Protein AF-S4PRR4-F1 (afdb_monomer_lite)

Secondary structure (DSSP, 8-state):
-HHHHHHHHHHHHHHHHTT-GGGS-S--------TT---HHHHHHTT-SSGGG---GGGTTTTS-----PPEEEEE-TTSS-EEEEE--TT--

Foldseek 3Di:
DVVVVVVVVVVLVVCLVVQDCVVVDNDDDDDDDDPPRDDCVNCVVVVCNPVVPCPDCVVCVPVVPDVPPDWDWDWDCVVVRTDTHTDDDPVPD

Sequence (93 aa):
MKHTKQIAVELANKLVTRKSSLFGSDEIKICEMKEGEESKEFLDGLGVINKQYYSSVLNGGKDCGGDITARLFHFTDLGGQFEANEVLSPLRH

Organism: NCBI:txid116150

pLDDT: mean 74.01, std 13.85, range [46.5, 90.75]

Radius of gyration: 19.21 Å; chains: 1; bounding box: 34×31×55 Å

Structure (mmCIF, N/CA/C/O backbone):
data_AF-S4PRR4-F1
#
_entry.id   AF-S4PRR4-F1
#
loop_
_atom_site.group_PDB
_atom_site.id
_atom_site.type_symbol
_atom_site.label_atom_id
_atom_site.label_alt_id
_atom_site.label_comp_id
_atom_site.label_asym_id
_atom_site.label_entity_id
_atom_site.label_seq_id
_atom_site.pdbx_PDB_ins_code
_atom_site.Cartn_x
_atom_site.Cartn_y
_atom_site.Cartn_z
_atom_site.occupancy
_atom_site.B_iso_or_equiv
_atom_site.auth_seq_id
_atom_site.auth_comp_id
_atom_site.auth_asym_id
_atom_site.auth_atom_id
_atom_site.pdbx_PDB_model_num
ATOM 1 N N . MET A 1 1 ? -2.691 15.941 6.432 1.00 53.84 1 MET A N 1
ATOM 2 C CA . MET A 1 1 ? -3.144 14.561 6.737 1.00 53.84 1 MET A CA 1
ATOM 3 C C . MET A 1 1 ? -4.533 14.178 6.206 1.00 53.84 1 MET A C 1
ATOM 5 O O . MET A 1 1 ? -4.730 12.989 5.996 1.00 53.84 1 MET A O 1
ATOM 9 N N . LYS A 1 2 ? -5.487 15.098 5.933 1.00 58.12 2 LYS A N 1
ATOM 10 C CA . LYS A 1 2 ? -6.785 14.731 5.297 1.00 58.12 2 LYS A CA 1
ATOM 11 C C . LYS A 1 2 ? -6.610 13.879 4.027 1.00 58.12 2 LYS A C 1
ATOM 13 O O . LYS A 1 2 ? -7.298 12.881 3.864 1.00 58.12 2 LYS A O 1
ATOM 18 N N . HIS A 1 3 ? -5.624 14.239 3.206 1.00 73.50 3 HIS A N 1
ATOM 19 C CA . HIS A 1 3 ? -5.259 13.521 1.987 1.00 73.50 3 HIS A CA 1
ATOM 20 C C . HIS A 1 3 ? -4.778 12.082 2.251 1.00 73.50 3 HIS A C 1
ATOM 22 O O . HIS A 1 3 ? -5.183 11.160 1.561 1.00 73.50 3 HIS A O 1
ATOM 28 N N . THR A 1 4 ? -3.973 11.861 3.295 1.00 77.50 4 THR A N 1
ATOM 29 C CA . THR A 1 4 ? -3.442 10.534 3.651 1.00 77.50 4 THR A CA 1
ATOM 30 C C . THR A 1 4 ? -4.554 9.564 4.032 1.00 77.50 4 THR A C 1
ATOM 32 O O . THR A 1 4 ? -4.588 8.441 3.538 1.00 77.50 4 THR A O 1
ATOM 35 N N . LYS A 1 5 ? -5.504 10.015 4.862 1.00 82.31 5 LYS A N 1
ATOM 36 C CA . LYS A 1 5 ? -6.678 9.212 5.223 1.00 82.31 5 LYS A CA 1
ATOM 37 C C . LYS A 1 5 ? -7.517 8.871 3.989 1.00 82.31 5 LYS A C 1
ATOM 39 O O . LYS A 1 5 ? -7.915 7.725 3.824 1.00 82.31 5 LYS A O 1
ATOM 44 N N . GLN A 1 6 ? -7.765 9.853 3.120 1.00 88.00 6 GLN A N 1
ATOM 45 C CA . GLN A 1 6 ? -8.520 9.641 1.882 1.00 88.00 6 GLN A CA 1
ATOM 46 C C . GLN A 1 6 ? -7.844 8.612 0.971 1.00 88.00 6 GLN A C 1
ATOM 48 O O . GLN A 1 6 ? -8.514 7.683 0.529 1.00 88.00 6 GLN A O 1
ATOM 53 N N . ILE A 1 7 ? -6.524 8.714 0.772 1.00 88.00 7 ILE A N 1
ATOM 54 C CA . ILE A 1 7 ? -5.754 7.726 0.003 1.00 88.00 7 ILE A CA 1
ATOM 55 C C . ILE A 1 7 ? -5.863 6.335 0.630 1.00 88.00 7 ILE A C 1
ATOM 57 O O . ILE A 1 7 ? -6.089 5.368 -0.090 1.00 88.00 7 ILE A O 1
ATOM 61 N N . ALA A 1 8 ? -5.709 6.214 1.951 1.00 86.12 8 ALA A N 1
ATOM 62 C CA . ALA A 1 8 ? -5.771 4.920 2.631 1.00 86.12 8 ALA A CA 1
ATOM 63 C C . ALA A 1 8 ? -7.136 4.240 2.432 1.00 86.12 8 ALA A C 1
ATOM 65 O O . ALA A 1 8 ? -7.203 3.057 2.097 1.00 86.12 8 ALA A O 1
ATOM 66 N N . VAL A 1 9 ? -8.222 5.007 2.561 1.00 88.62 9 VAL A N 1
ATOM 67 C CA . VAL A 1 9 ? -9.586 4.519 2.316 1.00 88.62 9 VAL A CA 1
ATOM 68 C C . VAL A 1 9 ? -9.779 4.138 0.848 1.00 88.62 9 VAL A C 1
ATOM 70 O O . VAL A 1 9 ? -10.337 3.083 0.548 1.00 88.62 9 VAL A O 1
ATOM 73 N N . GLU A 1 10 ? -9.308 4.957 -0.091 1.00 90.75 10 GLU A N 1
ATOM 74 C CA . GLU A 1 10 ? -9.407 4.656 -1.521 1.00 90.75 10 GLU A CA 1
ATOM 75 C C . GLU A 1 10 ? -8.635 3.379 -1.891 1.00 90.75 10 GLU A C 1
ATOM 77 O O . GLU A 1 10 ? -9.144 2.530 -2.629 1.00 90.75 10 GLU A O 1
ATOM 82 N N . LEU A 1 11 ? -7.431 3.209 -1.341 1.00 88.31 11 LEU A N 1
ATOM 83 C CA . LEU A 1 11 ? -6.601 2.027 -1.545 1.00 88.31 11 LEU A CA 1
ATOM 84 C C . LEU A 1 11 ? -7.282 0.766 -1.004 1.00 88.31 11 LEU A C 1
ATOM 86 O O . LEU A 1 11 ? -7.337 -0.240 -1.713 1.00 88.31 11 LEU A O 1
ATOM 90 N N . ALA A 1 12 ? -7.844 0.831 0.207 1.00 88.25 12 ALA A N 1
ATOM 91 C CA . ALA A 1 12 ? -8.574 -0.284 0.805 1.00 88.25 12 ALA A CA 1
ATOM 92 C C . ALA A 1 12 ? -9.755 -0.717 -0.080 1.00 88.25 12 ALA A C 1
ATOM 94 O O . ALA A 1 12 ? -9.914 -1.902 -0.377 1.00 88.25 12 ALA A O 1
ATOM 95 N N . ASN A 1 13 ? -10.532 0.243 -0.591 1.00 88.62 13 ASN A N 1
ATOM 96 C CA . ASN A 1 13 ? -11.654 -0.040 -1.491 1.00 88.62 13 ASN A CA 1
ATOM 97 C C . ASN A 1 13 ? -11.202 -0.664 -2.820 1.00 88.62 13 ASN A C 1
ATOM 99 O O . ASN A 1 13 ? -11.800 -1.636 -3.297 1.00 88.62 13 ASN A O 1
ATOM 103 N N . LYS A 1 14 ? -10.120 -0.150 -3.417 1.00 88.19 14 LYS A N 1
ATOM 104 C CA . LYS A 1 14 ? -9.525 -0.721 -4.638 1.00 88.19 14 LYS A CA 1
ATOM 105 C C . LYS A 1 14 ? -9.054 -2.160 -4.431 1.00 88.19 14 LYS A C 1
ATOM 107 O O . LYS A 1 14 ? -9.217 -2.985 -5.328 1.00 88.19 14 LYS A O 1
ATOM 112 N N . LEU A 1 15 ? -8.489 -2.460 -3.266 1.00 84.12 15 LEU A N 1
ATOM 113 C CA . LEU A 1 15 ? -7.991 -3.785 -2.915 1.00 84.12 15 LEU A CA 1
ATOM 114 C C . LEU A 1 15 ? -9.129 -4.811 -2.803 1.00 84.12 15 LEU A C 1
ATOM 116 O O . LEU A 1 15 ? -9.029 -5.879 -3.404 1.00 84.12 15 LEU A O 1
ATOM 120 N N . VAL A 1 16 ? -10.248 -4.448 -2.167 1.00 83.94 16 VAL A N 1
ATOM 121 C CA . VAL A 1 16 ? -11.458 -5.294 -2.141 1.00 83.94 16 VAL A CA 1
ATOM 122 C C . VAL A 1 16 ? -12.036 -5.494 -3.543 1.00 83.94 16 VAL A C 1
ATOM 124 O O . VAL A 1 16 ? -12.376 -6.611 -3.924 1.00 83.94 16 VAL A O 1
ATOM 127 N N . THR A 1 17 ? -12.094 -4.430 -4.349 1.00 83.56 17 THR A N 1
ATOM 128 C CA . THR A 1 17 ? -12.665 -4.482 -5.710 1.00 83.56 17 THR A CA 1
ATOM 129 C C . THR A 1 17 ? -11.893 -5.439 -6.618 1.00 83.56 17 THR A C 1
ATOM 131 O O . THR A 1 17 ? -12.479 -6.120 -7.458 1.00 83.56 17 THR A O 1
ATOM 134 N N . ARG A 1 18 ? -10.570 -5.512 -6.448 1.00 79.75 18 ARG A N 1
ATOM 135 C CA . ARG A 1 18 ? -9.697 -6.379 -7.248 1.00 79.75 18 ARG A CA 1
ATOM 136 C C . ARG A 1 18 ? -9.750 -7.853 -6.841 1.00 79.75 18 ARG A C 1
ATOM 138 O O . ARG A 1 18 ? -9.118 -8.642 -7.536 1.00 79.75 18 ARG A O 1
ATOM 145 N N . LYS A 1 19 ? -10.471 -8.212 -5.763 1.00 68.25 19 LYS A N 1
ATOM 146 C CA . LYS A 1 19 ? -10.569 -9.582 -5.222 1.00 68.25 19 LYS A CA 1
ATOM 147 C C . LYS A 1 19 ? -9.210 -10.281 -5.224 1.00 68.25 19 LYS A C 1
ATOM 149 O O . LYS A 1 19 ? -9.018 -11.308 -5.873 1.00 68.25 19 LYS A O 1
ATOM 154 N N . SER A 1 20 ? -8.218 -9.649 -4.598 1.00 64.06 20 SER A N 1
ATOM 155 C CA . SER A 1 20 ? -6.871 -10.195 -4.647 1.00 64.06 20 SER A CA 1
ATOM 156 C C . SER A 1 20 ? -6.833 -11.528 -3.899 1.00 64.06 20 SER A C 1
ATOM 158 O O . SER A 1 20 ? -7.166 -11.610 -2.718 1.00 64.06 20 SER A O 1
ATOM 160 N N . SER A 1 21 ? -6.339 -12.571 -4.569 1.00 67.88 21 SER A N 1
ATOM 161 C CA . SER A 1 21 ? -6.080 -13.888 -3.965 1.00 67.88 21 SER A CA 1
ATOM 162 C C . SER A 1 21 ? -5.066 -13.839 -2.813 1.00 67.88 21 SER A C 1
ATOM 164 O O . SER A 1 21 ? -4.851 -14.835 -2.129 1.00 67.88 21 SER A O 1
ATOM 166 N N . LEU A 1 22 ? -4.459 -12.669 -2.583 1.00 67.62 22 LEU A N 1
ATOM 167 C CA . LEU A 1 22 ? -3.519 -12.377 -1.505 1.00 67.62 22 LEU A CA 1
ATOM 168 C C . LEU A 1 22 ? -4.086 -12.685 -0.116 1.00 67.62 22 LEU A C 1
ATOM 170 O O . LEU A 1 22 ? -3.311 -12.984 0.785 1.00 67.62 22 LEU A O 1
ATOM 174 N N . PHE A 1 23 ? -5.408 -12.612 0.064 1.00 69.50 23 PHE A N 1
ATOM 175 C CA . PHE A 1 23 ? -6.039 -12.753 1.380 1.00 69.50 23 PHE A CA 1
ATOM 176 C C . PHE A 1 23 ? -6.668 -14.128 1.627 1.00 69.50 23 PHE A C 1
ATOM 178 O O . PHE A 1 23 ? -7.287 -14.326 2.669 1.00 69.50 23 PHE A O 1
ATOM 185 N N . GLY A 1 24 ? -6.522 -15.082 0.696 1.00 68.56 24 GLY A N 1
ATOM 186 C CA . GLY A 1 24 ? -7.030 -16.457 0.841 1.00 68.56 24 GLY A CA 1
ATOM 187 C C . GLY A 1 24 ? -8.554 -16.587 1.000 1.00 68.56 24 GLY A C 1
ATOM 188 O O . GLY A 1 24 ? -9.053 -17.694 1.176 1.00 68.56 24 GLY A O 1
ATOM 189 N N . SER A 1 25 ? -9.285 -15.473 0.942 1.00 68.94 25 SER A N 1
ATOM 190 C CA . SER A 1 25 ? -10.728 -15.363 1.114 1.00 68.94 25 SER A CA 1
ATOM 191 C C . SER A 1 25 ? -11.265 -14.315 0.149 1.00 68.94 25 SER A C 1
ATOM 193 O O . SER A 1 25 ? -10.671 -13.247 -0.014 1.00 68.94 25 SER A O 1
ATOM 195 N N . ASP A 1 26 ? -12.414 -14.610 -0.454 1.00 69.12 26 ASP A N 1
ATOM 196 C CA . ASP A 1 26 ? -13.123 -13.687 -1.342 1.00 69.12 26 ASP A CA 1
ATOM 197 C C . ASP A 1 26 ? -13.956 -12.647 -0.567 1.00 69.12 26 ASP A C 1
ATOM 199 O O . ASP A 1 26 ? -14.445 -11.675 -1.148 1.00 69.12 26 ASP A O 1
ATOM 203 N N . GLU A 1 27 ? -14.105 -12.823 0.750 1.00 76.50 27 GLU A N 1
ATOM 204 C CA . GLU A 1 27 ? -14.903 -11.959 1.621 1.00 76.50 27 GLU A CA 1
ATOM 205 C C . GLU A 1 27 ? -14.014 -11.038 2.461 1.00 76.50 27 GLU A C 1
ATOM 207 O O . GLU A 1 27 ? -13.747 -11.275 3.640 1.00 76.50 27 GLU A O 1
ATOM 212 N N . ILE A 1 28 ? -13.560 -9.948 1.844 1.00 81.19 28 ILE A N 1
ATOM 213 C CA . ILE A 1 28 ? -12.754 -8.924 2.515 1.00 81.19 28 ILE A CA 1
ATOM 214 C C . ILE A 1 28 ? -13.671 -7.802 3.018 1.00 81.19 28 ILE A C 1
ATOM 216 O O . ILE A 1 28 ? -14.408 -7.189 2.244 1.00 81.19 28 ILE A O 1
ATOM 220 N N . LYS A 1 29 ? -13.598 -7.496 4.319 1.00 84.31 29 LYS A N 1
ATOM 221 C CA . LYS A 1 29 ? -14.296 -6.362 4.947 1.00 84.31 29 LYS A CA 1
ATOM 222 C C . LYS A 1 29 ? -13.301 -5.266 5.307 1.00 84.31 29 LYS A C 1
ATOM 224 O O . LYS A 1 29 ? -12.260 -5.539 5.895 1.00 84.31 29 LYS A O 1
ATOM 229 N N . ILE A 1 30 ? -13.643 -4.022 4.984 1.00 86.38 30 ILE A N 1
ATOM 230 C CA . ILE A 1 30 ? -12.850 -2.847 5.357 1.00 86.38 30 ILE A CA 1
ATOM 231 C C . ILE A 1 30 ? -13.392 -2.309 6.677 1.00 86.38 30 ILE A C 1
ATOM 233 O O . ILE A 1 30 ? -14.592 -2.071 6.803 1.00 86.38 30 ILE A O 1
ATOM 237 N N . CYS A 1 31 ? -12.503 -2.092 7.642 1.00 87.88 31 CYS A N 1
ATOM 238 C CA . CYS A 1 31 ? -12.820 -1.443 8.907 1.00 87.88 31 CYS A CA 1
ATOM 239 C C . CYS A 1 31 ? -11.898 -0.236 9.093 1.00 87.88 31 CYS A C 1
ATOM 241 O O . CYS A 1 31 ? -10.681 -0.357 8.967 1.00 87.88 31 CYS A O 1
ATOM 243 N N . GLU A 1 32 ? -12.482 0.929 9.366 1.00 87.12 32 GLU A N 1
ATOM 244 C CA . GLU A 1 32 ? -11.738 2.115 9.782 1.00 87.12 32 GLU A CA 1
ATOM 245 C C . GLU A 1 32 ? -11.724 2.165 11.311 1.00 87.12 32 GLU A C 1
ATOM 247 O O . GLU A 1 32 ? -12.780 2.10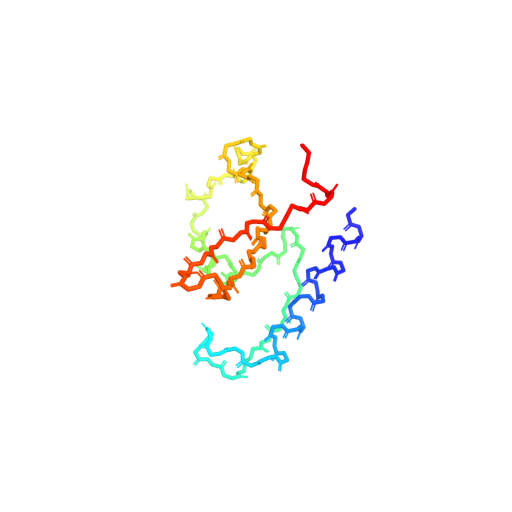8 11.940 1.00 87.12 32 GLU A O 1
ATOM 252 N N . MET A 1 33 ? -10.538 2.303 11.897 1.00 85.25 33 MET A N 1
ATOM 253 C CA . MET A 1 33 ? -10.350 2.473 13.337 1.00 85.25 33 MET A CA 1
ATOM 254 C C . MET A 1 33 ? -9.544 3.741 13.603 1.00 85.25 33 MET A C 1
ATOM 256 O O . MET A 1 33 ? -8.762 4.187 12.757 1.00 85.25 33 MET A O 1
ATOM 260 N N . LYS A 1 34 ? -9.746 4.332 14.779 1.00 85.06 34 LYS A N 1
ATOM 261 C CA . LYS A 1 34 ? -8.936 5.449 15.267 1.00 85.06 34 LYS A CA 1
ATOM 262 C C . LYS A 1 34 ? -7.892 4.935 16.246 1.00 85.06 34 LYS A C 1
ATOM 264 O O . LYS A 1 34 ? -8.094 3.916 16.897 1.00 85.06 34 LYS A O 1
ATOM 269 N N . GLU A 1 35 ? -6.801 5.681 16.351 1.00 82.00 35 GLU A N 1
ATOM 270 C CA . GLU A 1 35 ? -5.765 5.418 17.344 1.00 82.00 35 GLU A CA 1
ATOM 271 C C . GLU A 1 35 ? -6.366 5.417 18.757 1.00 82.00 35 GLU A C 1
ATOM 273 O O . GLU A 1 35 ? -7.089 6.347 19.132 1.00 82.00 35 GLU A O 1
ATOM 278 N N . GLY A 1 36 ? -6.086 4.360 19.518 1.00 82.69 36 GLY A N 1
ATOM 279 C CA . GLY A 1 36 ? -6.626 4.125 20.858 1.00 82.69 36 GLY A CA 1
ATOM 280 C C . GLY A 1 36 ? -7.977 3.398 20.903 1.00 82.69 36 GLY A C 1
ATOM 281 O O . GLY A 1 36 ? -8.428 3.046 21.994 1.00 82.69 36 GLY A O 1
ATOM 282 N N . GLU A 1 37 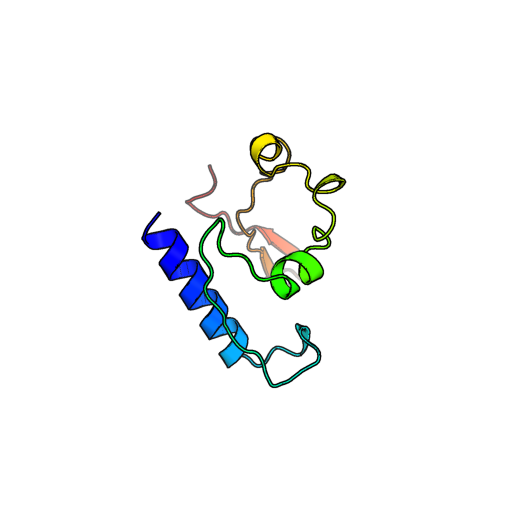? -8.620 3.161 19.756 1.00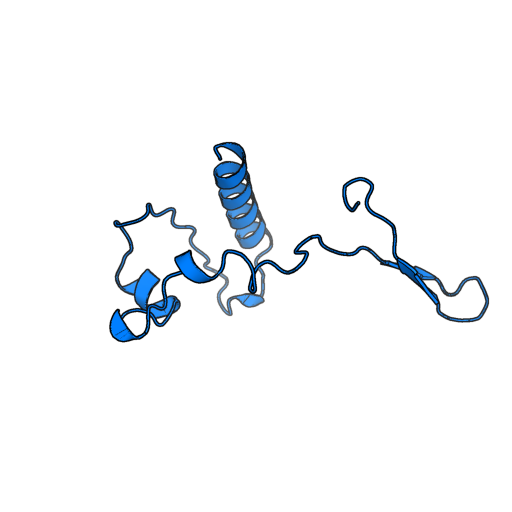 87.75 37 GLU A N 1
ATOM 283 C CA . GLU A 1 37 ? -9.884 2.416 19.627 1.00 87.75 37 GLU A CA 1
ATOM 284 C C . GLU A 1 37 ? -9.678 1.045 18.946 1.00 87.75 37 GLU A C 1
ATOM 286 O O . GLU A 1 37 ? -10.618 0.466 18.396 1.00 87.75 37 GLU A O 1
ATOM 291 N N . GLU A 1 38 ? -8.450 0.518 18.945 1.00 86.19 38 GLU A N 1
ATOM 292 C CA . GLU A 1 38 ? -8.116 -0.726 18.253 1.00 86.19 38 GLU A CA 1
ATOM 293 C C . GLU A 1 38 ? -8.809 -1.945 18.878 1.00 86.19 38 GLU A C 1
ATOM 295 O O . GLU A 1 38 ? -8.764 -2.169 20.092 1.00 86.19 38 GLU A O 1
ATOM 300 N N . SER A 1 39 ? -9.416 -2.786 18.035 1.00 87.25 39 SER A N 1
ATOM 301 C CA . SER A 1 39 ? -10.022 -4.036 18.495 1.00 87.25 39 SER A CA 1
ATOM 302 C C . SER A 1 39 ? -8.960 -5.074 18.876 1.00 87.25 39 SER A C 1
ATOM 304 O O . SER A 1 39 ? -7.803 -5.012 18.450 1.00 87.25 39 SER A O 1
ATOM 306 N N . LYS A 1 40 ? -9.351 -6.085 19.661 1.00 85.88 40 LYS A N 1
ATOM 307 C CA . LYS A 1 40 ? -8.439 -7.175 20.032 1.00 85.88 40 LYS A CA 1
ATOM 308 C C . LYS A 1 40 ? -7.946 -7.932 18.798 1.00 85.88 40 LYS A C 1
ATOM 310 O O . LYS A 1 40 ? -6.777 -8.286 18.745 1.00 85.88 40 LYS A O 1
ATOM 315 N N . GLU A 1 41 ? -8.817 -8.143 17.816 1.00 85.62 41 GLU A N 1
ATOM 316 C CA . GLU A 1 41 ? -8.511 -8.817 16.550 1.00 85.62 41 GLU A CA 1
ATOM 317 C C . GLU A 1 41 ? -7.496 -8.018 15.728 1.00 85.62 41 GLU A C 1
ATOM 319 O O . GLU A 1 41 ? -6.581 -8.596 15.146 1.00 85.62 41 GLU A O 1
ATOM 324 N N . PHE A 1 42 ? -7.620 -6.686 15.716 1.00 85.19 42 PHE A N 1
ATOM 325 C CA . PHE A 1 42 ? -6.640 -5.810 15.078 1.00 85.19 42 PHE A CA 1
ATOM 326 C C . PHE A 1 42 ? -5.258 -5.952 15.732 1.00 85.19 42 PHE A C 1
ATOM 328 O O . PHE A 1 42 ? -4.254 -6.131 15.042 1.00 85.19 42 PHE A O 1
ATOM 335 N N . LEU A 1 43 ? -5.205 -5.930 17.067 1.00 84.31 43 LEU A N 1
ATOM 336 C CA . LEU A 1 43 ? -3.957 -6.103 17.814 1.00 84.31 43 LEU A CA 1
ATOM 337 C C . LEU A 1 43 ? -3.377 -7.520 17.665 1.00 84.31 43 LEU A C 1
ATOM 339 O O . LEU A 1 43 ? -2.157 -7.678 17.657 1.00 84.31 43 LEU A O 1
ATOM 343 N N . ASP A 1 44 ? -4.227 -8.540 17.531 1.00 83.38 44 ASP A N 1
ATOM 344 C CA . ASP A 1 44 ? -3.815 -9.929 17.285 1.00 83.38 44 ASP A CA 1
ATOM 345 C C . ASP A 1 44 ? -3.161 -10.077 15.915 1.00 83.38 44 ASP A C 1
ATOM 347 O O . ASP A 1 44 ? -2.057 -10.603 15.803 1.00 83.38 44 ASP A O 1
ATOM 351 N N . GLY A 1 45 ? -3.800 -9.527 14.877 1.00 79.12 45 GLY A N 1
ATOM 352 C CA . GLY A 1 45 ? -3.290 -9.568 13.507 1.00 79.12 45 GLY A CA 1
ATOM 353 C C . GLY A 1 45 ? -1.952 -8.847 13.334 1.00 79.12 45 GLY A C 1
ATOM 354 O O . GLY A 1 45 ? -1.143 -9.239 12.498 1.00 79.12 45 GLY A O 1
ATOM 355 N N . LEU A 1 46 ? -1.689 -7.825 14.151 1.00 77.81 46 LEU A N 1
ATOM 356 C CA . LEU A 1 46 ? -0.392 -7.148 14.206 1.00 77.81 46 LEU A CA 1
ATOM 357 C C . LEU A 1 46 ? 0.641 -7.877 15.086 1.00 77.81 46 LEU A C 1
ATOM 359 O O . LEU A 1 46 ? 1.805 -7.483 15.099 1.00 77.81 46 LEU A O 1
ATOM 363 N N . GLY A 1 47 ? 0.244 -8.916 15.829 1.00 71.31 47 GLY A N 1
ATOM 364 C CA . GLY A 1 47 ? 1.113 -9.635 16.765 1.00 71.31 47 GLY A CA 1
ATOM 365 C C . GLY A 1 47 ? 1.442 -8.843 18.035 1.00 71.31 47 GLY A C 1
ATOM 366 O O . GLY A 1 47 ? 2.420 -9.141 18.719 1.00 71.31 47 GLY A O 1
ATOM 367 N N . VAL A 1 48 ? 0.643 -7.823 18.363 1.00 70.31 48 VAL A N 1
ATOM 368 C CA . VAL A 1 48 ? 0.913 -6.853 19.444 1.00 70.31 48 VAL A CA 1
ATOM 369 C C . VAL A 1 48 ? -0.046 -6.981 20.630 1.00 70.31 48 VAL A C 1
ATOM 371 O O . VAL A 1 48 ? -0.060 -6.113 21.503 1.00 70.31 48 VAL A O 1
ATOM 374 N N . ILE A 1 49 ? -0.824 -8.071 20.712 1.00 68.19 49 ILE A N 1
ATOM 375 C CA . ILE A 1 49 ? -1.692 -8.361 21.872 1.00 68.19 49 ILE A CA 1
ATOM 376 C C . ILE A 1 49 ? -0.921 -8.251 23.190 1.00 68.19 49 ILE A C 1
ATOM 378 O O . ILE A 1 49 ? -1.436 -7.708 24.170 1.00 68.19 49 ILE A O 1
ATOM 382 N N . ASN A 1 50 ? 0.323 -8.734 23.217 1.00 64.94 50 ASN A N 1
ATOM 383 C CA . ASN A 1 50 ? 1.212 -8.464 24.331 1.00 64.94 50 ASN A CA 1
ATOM 384 C C . ASN A 1 50 ? 1.988 -7.171 24.050 1.00 64.94 50 ASN A C 1
ATOM 386 O O . ASN A 1 50 ? 2.978 -7.160 23.317 1.00 64.94 50 ASN A O 1
ATOM 390 N N . LYS A 1 51 ? 1.542 -6.084 24.690 1.00 60.16 51 LYS A N 1
ATOM 391 C CA . LYS A 1 51 ? 2.131 -4.738 24.596 1.00 60.16 51 LYS A CA 1
ATOM 392 C C . LYS A 1 51 ? 3.630 -4.690 24.933 1.00 60.16 51 LYS A C 1
ATOM 394 O O . LYS A 1 51 ? 4.279 -3.711 24.594 1.00 60.16 51 LYS A O 1
ATOM 399 N N . GLN A 1 52 ? 4.196 -5.727 25.558 1.00 58.06 52 GLN A N 1
ATOM 400 C CA . GLN A 1 52 ? 5.643 -5.847 25.787 1.00 58.06 52 GLN A CA 1
ATOM 401 C C . GLN A 1 52 ? 6.453 -6.024 24.489 1.00 58.06 52 GLN A C 1
ATOM 403 O O . GLN A 1 52 ? 7.631 -5.680 24.471 1.00 58.06 52 GLN A O 1
ATOM 408 N N . TYR A 1 53 ? 5.836 -6.506 23.403 1.00 51.41 53 TYR A N 1
ATOM 409 C CA . TYR A 1 53 ? 6.454 -6.582 22.070 1.00 51.41 53 TYR A CA 1
ATOM 410 C C . TYR A 1 53 ? 6.170 -5.347 21.205 1.00 51.41 53 TYR A C 1
ATOM 412 O O . TYR A 1 53 ? 6.700 -5.226 20.099 1.00 51.41 53 TYR A O 1
ATOM 420 N N . TYR A 1 54 ? 5.357 -4.409 21.703 1.00 50.69 54 TYR A N 1
ATOM 421 C CA . TYR A 1 54 ? 5.050 -3.161 21.015 1.00 50.69 54 TYR A CA 1
ATOM 422 C C . TYR A 1 54 ? 6.225 -2.187 21.156 1.00 50.69 54 TYR A C 1
ATOM 424 O O . TYR A 1 54 ? 6.245 -1.292 22.001 1.00 50.69 54 TYR A O 1
ATOM 432 N N . SER A 1 55 ? 7.237 -2.382 20.314 1.00 53.25 55 SER A N 1
ATOM 433 C CA . SER A 1 55 ? 8.275 -1.380 20.078 1.00 53.25 55 SER A CA 1
ATOM 434 C C . SER A 1 55 ? 7.608 -0.220 19.349 1.00 53.25 55 SER A C 1
ATOM 436 O O . SER A 1 55 ? 7.206 -0.366 18.197 1.00 53.25 55 SER A O 1
ATOM 438 N N . SER A 1 56 ? 7.410 0.909 20.029 1.00 49.22 56 SER A N 1
ATOM 439 C CA . SER A 1 56 ? 6.674 2.035 19.463 1.00 49.22 56 SER A CA 1
ATOM 440 C C . SER A 1 56 ? 7.241 2.444 18.099 1.00 49.22 56 SER A C 1
ATOM 442 O O . SER A 1 56 ? 8.447 2.673 17.961 1.00 49.22 56 SER A O 1
ATOM 444 N N . VAL A 1 57 ? 6.346 2.653 17.135 1.00 49.94 57 VAL A N 1
ATOM 445 C CA . VAL A 1 57 ? 6.605 3.282 15.827 1.00 49.94 57 VAL A CA 1
ATOM 446 C C . VAL A 1 57 ? 7.272 4.669 15.974 1.00 49.94 57 VAL A C 1
ATOM 448 O O . VAL A 1 57 ? 7.819 5.204 15.016 1.00 49.94 57 VAL A O 1
ATOM 451 N N . LEU A 1 58 ? 7.320 5.225 17.192 1.00 50.97 58 LEU A N 1
ATOM 452 C CA . LEU A 1 58 ? 7.993 6.480 17.538 1.00 50.97 58 LEU A CA 1
ATOM 453 C C . LEU A 1 58 ? 9.520 6.447 17.325 1.00 50.97 58 LEU A C 1
ATOM 455 O O . LEU A 1 58 ? 10.104 7.503 17.104 1.00 50.97 58 LEU A O 1
ATOM 459 N N . ASN A 1 59 ? 10.158 5.267 17.306 1.00 46.50 59 ASN A N 1
ATOM 460 C CA . ASN A 1 59 ? 11.580 5.129 16.946 1.00 46.50 59 ASN A CA 1
ATOM 461 C C . ASN A 1 59 ? 11.814 4.803 15.456 1.00 46.50 59 ASN A C 1
ATOM 463 O O . ASN A 1 59 ? 12.955 4.809 15.004 1.00 46.50 59 ASN A O 1
ATOM 467 N N . GLY A 1 60 ? 10.761 4.557 14.667 1.00 49.12 60 GLY A N 1
ATOM 468 C CA . GLY A 1 60 ? 10.875 4.223 13.238 1.00 49.12 60 GLY A CA 1
ATOM 469 C C . GLY A 1 60 ? 11.112 5.426 12.317 1.00 49.12 60 GLY A C 1
ATOM 470 O O . GLY A 1 60 ? 11.170 5.267 11.101 1.00 49.12 60 GLY A O 1
ATOM 471 N N . GLY A 1 61 ? 11.234 6.636 12.872 1.00 47.66 61 GLY A N 1
ATOM 472 C CA . GLY A 1 61 ? 11.186 7.895 12.122 1.00 47.66 61 GLY A CA 1
ATOM 473 C C . GLY A 1 61 ? 12.422 8.245 11.287 1.00 47.66 61 GLY A C 1
ATOM 474 O O . GLY A 1 61 ? 12.379 9.239 10.567 1.00 47.66 61 GLY A O 1
ATOM 475 N N . LYS A 1 62 ? 13.515 7.472 11.364 1.00 48.78 62 LYS A N 1
ATOM 476 C CA . LYS A 1 62 ? 14.728 7.733 10.565 1.00 48.78 62 LYS A CA 1
ATOM 477 C C . LYS A 1 62 ? 15.314 6.506 9.871 1.00 48.78 62 LYS A C 1
ATOM 479 O O . LYS A 1 62 ? 15.664 6.616 8.704 1.00 48.78 62 LYS A O 1
ATOM 484 N N . ASP A 1 63 ? 15.336 5.350 10.532 1.00 48.72 63 ASP A N 1
ATOM 485 C CA . ASP A 1 63 ? 16.009 4.156 9.989 1.00 48.72 63 ASP A CA 1
ATOM 486 C C . ASP A 1 63 ? 15.052 3.161 9.307 1.00 48.72 63 ASP A C 1
ATOM 488 O O . ASP A 1 63 ? 15.485 2.312 8.532 1.00 48.72 63 ASP A O 1
ATOM 492 N N . CYS A 1 64 ? 13.738 3.283 9.535 1.00 46.75 64 CYS A N 1
ATOM 493 C CA . CYS A 1 64 ? 12.710 2.496 8.835 1.00 46.75 64 CYS A CA 1
ATOM 494 C C . CYS A 1 64 ? 12.066 3.259 7.663 1.00 46.75 64 CYS A C 1
ATOM 496 O O . CYS A 1 64 ? 11.304 2.679 6.890 1.00 46.75 64 CYS A O 1
ATOM 498 N N . GLY A 1 65 ? 12.373 4.551 7.519 1.00 47.59 65 GLY A N 1
ATOM 499 C CA . GLY A 1 65 ? 11.961 5.396 6.402 1.00 47.59 65 GLY A CA 1
ATOM 500 C C . GLY A 1 65 ? 12.939 5.291 5.237 1.00 47.59 65 GLY A C 1
ATOM 501 O O . GLY A 1 65 ? 13.569 6.280 4.875 1.00 47.59 65 GLY A O 1
ATOM 502 N N . GLY A 1 66 ? 13.098 4.096 4.663 1.00 51.00 66 GLY A N 1
ATOM 503 C CA . GLY A 1 66 ? 13.721 3.986 3.341 1.00 51.00 66 GLY A CA 1
ATOM 504 C C . GLY A 1 66 ? 12.949 4.840 2.330 1.00 51.00 66 GLY A C 1
ATOM 505 O O . GLY A 1 66 ? 11.772 5.126 2.546 1.00 51.00 66 GLY A O 1
ATOM 506 N N . ASP A 1 67 ? 13.597 5.256 1.239 1.00 55.03 67 ASP A N 1
ATOM 507 C CA . ASP A 1 67 ? 12.939 5.924 0.107 1.00 55.03 67 ASP A CA 1
ATOM 508 C C . ASP A 1 67 ? 11.815 5.012 -0.429 1.00 55.03 67 ASP A C 1
ATOM 510 O O . ASP A 1 67 ? 12.033 4.121 -1.245 1.00 55.03 67 ASP A O 1
ATOM 514 N N . ILE A 1 68 ? 10.609 5.188 0.120 1.00 61.38 68 ILE A N 1
ATOM 515 C CA . ILE A 1 68 ? 9.388 4.406 -0.143 1.00 61.38 68 ILE A CA 1
ATOM 516 C C . ILE A 1 68 ? 8.743 4.793 -1.478 1.00 61.38 68 ILE A C 1
ATOM 518 O O . ILE A 1 68 ? 7.645 4.339 -1.809 1.00 61.38 68 ILE A O 1
ATOM 522 N N . THR A 1 69 ? 9.416 5.633 -2.263 1.00 68.50 69 THR A N 1
ATOM 523 C CA . THR A 1 69 ? 8.974 6.003 -3.597 1.00 68.50 69 THR A CA 1
ATOM 524 C C . THR A 1 69 ? 9.121 4.797 -4.516 1.00 68.50 69 THR A C 1
ATOM 526 O O . THR A 1 69 ? 10.225 4.318 -4.774 1.00 68.50 69 THR A O 1
ATOM 529 N N . ALA A 1 70 ? 7.997 4.294 -5.028 1.00 71.12 70 ALA A N 1
ATOM 530 C CA . ALA A 1 70 ? 8.012 3.204 -5.993 1.00 71.12 70 ALA A CA 1
ATOM 531 C C . ALA A 1 70 ? 8.882 3.574 -7.208 1.00 71.12 70 ALA A C 1
ATOM 533 O O . ALA A 1 70 ? 8.736 4.654 -7.785 1.00 71.12 70 ALA A O 1
ATOM 534 N N . ARG A 1 71 ? 9.776 2.662 -7.601 1.00 81.44 71 ARG A N 1
ATOM 535 C CA . ARG A 1 71 ? 10.623 2.803 -8.791 1.00 81.44 71 ARG A CA 1
ATOM 536 C C . ARG A 1 71 ? 9.914 2.178 -9.983 1.00 81.44 71 ARG A C 1
ATOM 538 O O . ARG A 1 71 ? 9.436 1.047 -9.898 1.00 81.44 71 ARG A O 1
ATOM 545 N N . LEU A 1 72 ? 9.852 2.913 -11.086 1.00 83.19 72 LEU A N 1
ATOM 546 C CA . LEU A 1 72 ? 9.296 2.432 -12.344 1.00 83.19 72 LEU A CA 1
ATOM 547 C C . LEU A 1 72 ? 10.446 2.067 -13.281 1.00 83.19 72 LEU A C 1
ATOM 549 O O . LEU A 1 72 ? 11.389 2.837 -13.422 1.00 83.19 72 LEU A O 1
ATOM 553 N N . PHE A 1 73 ? 10.356 0.913 -13.934 1.00 88.56 73 PHE A N 1
ATOM 554 C CA . PHE A 1 73 ? 11.332 0.474 -14.926 1.00 88.56 73 PHE A CA 1
ATOM 555 C C . PHE A 1 73 ? 10.639 0.212 -16.258 1.00 88.56 73 PHE A C 1
ATOM 557 O O . PHE A 1 73 ? 9.562 -0.383 -16.303 1.00 88.56 73 PHE A O 1
ATOM 564 N N . HIS A 1 74 ? 11.273 0.653 -17.338 1.00 88.31 74 HIS A N 1
ATOM 565 C CA . HIS A 1 74 ? 10.910 0.316 -18.701 1.00 88.31 74 HIS A CA 1
ATOM 566 C C . HIS A 1 74 ? 11.794 -0.838 -19.176 1.00 88.31 74 HIS A C 1
ATOM 568 O O . HIS A 1 74 ? 13.017 -0.705 -19.240 1.00 88.31 74 HIS A O 1
ATOM 574 N N . PHE A 1 75 ? 11.160 -1.964 -19.492 1.00 88.62 75 PHE A N 1
ATOM 575 C CA . PHE A 1 75 ? 11.820 -3.146 -20.031 1.00 88.62 75 PHE A CA 1
ATOM 576 C C . PHE A 1 75 ? 11.605 -3.211 -21.542 1.00 88.62 75 PHE A C 1
ATOM 578 O O . PHE A 1 75 ? 10.467 -3.115 -22.000 1.00 88.62 75 PHE A O 1
ATOM 585 N N . THR A 1 76 ? 12.683 -3.373 -22.308 1.00 84.75 76 THR A N 1
ATOM 586 C CA . THR A 1 76 ? 12.637 -3.457 -23.776 1.00 84.75 76 THR A CA 1
ATOM 587 C C . THR A 1 76 ? 13.696 -4.426 -24.298 1.00 84.75 76 THR A C 1
ATOM 589 O O . THR A 1 76 ? 14.773 -4.531 -23.714 1.00 84.75 76 THR A O 1
ATOM 592 N N . ASP A 1 77 ? 13.396 -5.134 -25.388 1.00 82.56 77 ASP A N 1
ATOM 593 C CA . ASP A 1 77 ? 14.340 -6.003 -26.107 1.00 82.56 77 ASP A CA 1
ATOM 594 C C . ASP A 1 77 ? 14.680 -5.485 -27.518 1.00 82.56 77 ASP A C 1
ATOM 596 O O . ASP A 1 77 ? 15.388 -6.150 -28.274 1.00 82.56 77 ASP A O 1
ATOM 600 N N . LEU A 1 78 ? 14.212 -4.279 -27.870 1.00 81.62 78 LEU A N 1
ATOM 601 C CA . LEU A 1 78 ? 14.321 -3.713 -29.222 1.00 81.62 78 LEU A CA 1
ATOM 602 C C . LEU A 1 78 ? 15.773 -3.562 -29.714 1.00 81.62 78 LEU A C 1
ATOM 604 O O . LEU A 1 78 ? 16.002 -3.472 -30.918 1.00 81.62 78 LEU A O 1
ATOM 608 N N . GLY A 1 79 ? 16.754 -3.543 -28.805 1.00 72.75 79 GLY A N 1
ATOM 609 C CA . GLY A 1 79 ? 18.187 -3.502 -29.118 1.00 72.75 79 GLY A CA 1
ATOM 610 C C . GLY A 1 79 ? 18.826 -4.870 -29.395 1.00 72.75 79 GLY A C 1
ATOM 611 O O . GLY A 1 79 ? 20.039 -4.945 -29.5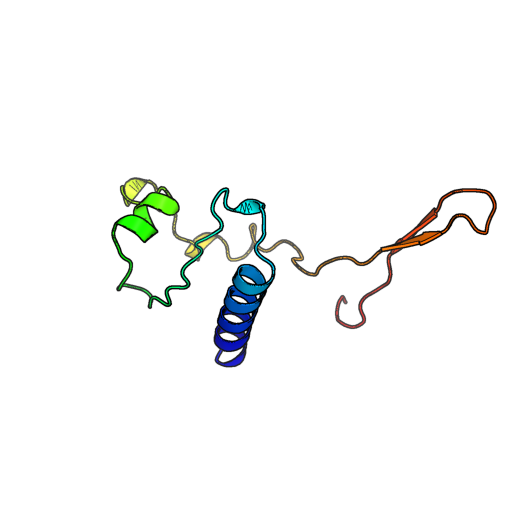75 1.00 72.75 79 GLY A O 1
ATOM 612 N N . GLY A 1 80 ? 18.048 -5.958 -29.391 1.00 80.81 80 GLY A N 1
ATOM 613 C CA . GLY A 1 80 ? 18.562 -7.329 -29.499 1.00 80.81 80 GLY A CA 1
ATOM 614 C C . GLY A 1 80 ? 19.132 -7.888 -28.187 1.00 80.81 80 GLY A C 1
ATOM 615 O O . GLY A 1 80 ? 19.585 -9.032 -28.154 1.00 80.81 80 GLY A O 1
ATOM 616 N N . GLN A 1 81 ? 19.088 -7.105 -27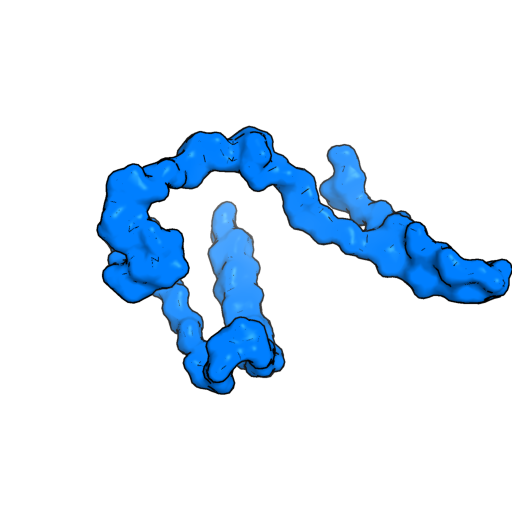.106 1.00 81.38 81 GLN A N 1
ATOM 617 C CA . GLN A 1 81 ? 19.350 -7.523 -25.731 1.00 81.38 81 GLN A CA 1
ATOM 618 C C . GLN A 1 81 ? 18.279 -6.928 -24.814 1.00 81.38 81 GLN A C 1
ATOM 620 O O . GLN A 1 81 ? 17.782 -5.830 -25.057 1.00 81.38 81 GLN A O 1
ATOM 625 N N . PHE A 1 82 ? 17.905 -7.675 -23.776 1.00 85.81 82 PHE A N 1
ATOM 626 C CA . PHE A 1 82 ? 16.922 -7.231 -22.795 1.00 85.81 82 PHE A CA 1
ATOM 627 C C . PHE A 1 82 ? 17.546 -6.202 -21.852 1.00 85.81 82 PHE A C 1
ATOM 629 O O . PHE A 1 82 ? 18.512 -6.508 -21.150 1.00 85.81 82 PHE A O 1
ATOM 636 N N . GLU A 1 83 ? 16.963 -5.009 -21.801 1.00 86.75 83 GLU A N 1
ATOM 637 C CA . GLU A 1 83 ? 17.421 -3.919 -20.943 1.00 86.75 83 GLU A CA 1
ATOM 638 C C . GLU A 1 83 ? 16.317 -3.452 -19.995 1.00 86.75 83 GLU A C 1
ATOM 640 O O . GLU A 1 83 ? 15.147 -3.342 -20.370 1.00 86.75 83 GLU A O 1
ATOM 645 N N . ALA A 1 84 ? 16.711 -3.140 -18.759 1.00 88.88 84 ALA A N 1
ATOM 646 C CA . ALA A 1 84 ? 15.849 -2.596 -17.719 1.00 88.88 84 ALA A CA 1
ATOM 647 C C . ALA A 1 84 ? 16.280 -1.162 -17.392 1.00 88.88 84 ALA A C 1
ATOM 649 O O . ALA A 1 84 ? 17.286 -0.949 -16.715 1.00 88.88 84 ALA A O 1
ATOM 650 N N . ASN A 1 85 ? 15.514 -0.178 -17.858 1.00 87.12 85 ASN A N 1
ATOM 651 C CA . ASN A 1 85 ? 15.837 1.239 -17.701 1.00 87.12 85 ASN A CA 1
ATOM 652 C C . ASN A 1 85 ? 14.948 1.879 -16.628 1.00 87.12 85 ASN A C 1
ATOM 654 O O . ASN A 1 85 ? 13.724 1.835 -16.740 1.00 87.12 85 ASN A O 1
ATOM 658 N N . GLU A 1 86 ? 15.533 2.477 -15.585 1.00 86.12 86 GLU A N 1
ATOM 659 C CA . GLU A 1 86 ? 14.753 3.198 -14.569 1.00 86.12 86 GLU A CA 1
ATOM 660 C C . GLU A 1 86 ? 14.145 4.474 -15.166 1.00 86.12 86 GLU A C 1
ATOM 662 O O . GLU A 1 86 ? 14.844 5.316 -15.729 1.00 86.12 86 GLU A O 1
ATOM 667 N N . VAL A 1 87 ? 12.832 4.633 -15.011 1.00 87.94 87 VAL A N 1
ATOM 668 C CA . VAL A 1 87 ? 12.111 5.856 -15.360 1.00 87.94 87 VAL A CA 1
ATOM 669 C C . VAL A 1 87 ? 12.166 6.783 -14.152 1.00 87.94 87 VAL A C 1
ATOM 671 O O . VAL A 1 87 ? 11.537 6.526 -13.124 1.00 87.94 87 VAL A O 1
ATOM 674 N N . LEU A 1 88 ? 12.938 7.862 -14.273 1.00 81.88 88 LEU A N 1
ATOM 675 C CA . LEU A 1 88 ? 13.111 8.828 -13.194 1.00 81.88 88 LEU A CA 1
ATOM 676 C C . LEU A 1 88 ? 11.789 9.547 -12.897 1.00 81.88 88 LEU A C 1
ATOM 678 O O . LEU A 1 88 ? 11.170 10.144 -13.778 1.00 81.88 88 LEU A O 1
ATOM 682 N N . SER A 1 89 ? 11.369 9.496 -11.633 1.00 71.38 89 SER A N 1
ATOM 683 C CA . SER A 1 89 ? 10.223 10.261 -11.146 1.00 71.38 89 SER A CA 1
ATOM 684 C C . SER A 1 89 ? 10.637 11.718 -10.913 1.00 71.38 89 SER A C 1
ATOM 686 O O . SER A 1 89 ? 11.579 11.942 -10.154 1.00 71.38 89 SER A O 1
ATOM 688 N N . PRO A 1 90 ? 9.913 12.718 -11.455 1.00 70.56 90 PRO A N 1
ATOM 689 C CA . PRO A 1 90 ? 10.163 14.136 -11.166 1.00 70.56 90 PRO A CA 1
ATOM 690 C C . PRO A 1 90 ? 10.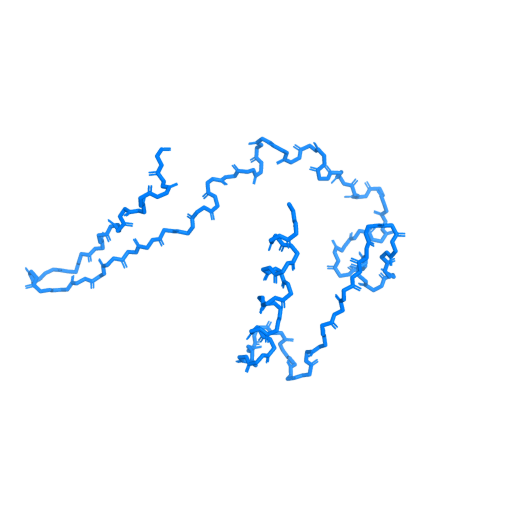019 14.510 -9.685 1.00 70.56 90 PRO A C 1
ATOM 692 O O . PRO A 1 90 ? 10.371 15.611 -9.292 1.00 70.56 90 PRO A O 1
ATOM 695 N N . LEU A 1 91 ? 9.446 13.624 -8.869 1.00 65.31 91 LEU A N 1
ATOM 696 C CA . LEU A 1 91 ? 9.248 13.832 -7.434 1.00 65.31 91 LEU A CA 1
ATOM 697 C C . LEU A 1 91 ? 10.365 13.200 -6.589 1.00 65.31 91 LEU A C 1
ATOM 699 O O . LEU A 1 91 ? 10.286 13.231 -5.363 1.00 65.31 91 LEU A O 1
ATOM 703 N N . ARG A 1 92 ? 11.379 12.609 -7.233 1.00 64.06 92 ARG A N 1
ATOM 704 C CA . ARG A 1 92 ? 12.519 11.946 -6.598 1.00 64.06 92 ARG A CA 1
ATOM 705 C C . ARG A 1 92 ? 13.776 12.773 -6.891 1.00 64.06 92 ARG A C 1
ATOM 707 O O . ARG A 1 92 ? 14.325 12.687 -7.988 1.00 64.06 92 ARG A O 1
ATOM 714 N N . HIS A 1 93 ? 14.170 13.608 -5.929 1.00 56.25 93 HIS A N 1
ATOM 715 C CA . HIS A 1 93 ? 15.331 14.502 -5.990 1.00 56.25 93 HIS A CA 1
ATOM 716 C C . HIS A 1 93 ? 16.282 14.234 -4.830 1.00 56.25 93 HIS A C 1
ATOM 718 O O . HIS A 1 93 ? 15.777 14.066 -3.697 1.00 56.25 93 HIS A O 1
#